Protein AF-A0A6M3JKK0-F1 (afdb_monomer_lite)

Foldseek 3Di:
DWDWDQDPQRKIAIDDPNAQDDDPAFRIADPQGWGAHDHRNAQADDPAFRTDDPLGWGARDHRNHQDDDPDGRIDDSPD

Secondary structure (DSSP, 8-state):
-EEEEE-TTS-EEEEETTEE--SSS-SEE-TTS-EE-EETTEE--SSS-SEE-TTS-EE-EETTEE--SSS-SEE-S--

Radius of gyration: 12.84 Å; chains: 1; bounding box: 26×19×36 Å

Sequence (79 aa):
MFEIIEYSNGNKAWYLNGKLHREDGPAIEYTNGYKEWYLNGKLHREDGPAVEHVNGYKEWLLNGLRHREDGPAIEHSNG

Organism: NCBI:txid1070528

Structure (mmCIF, N/CA/C/O backbone):
data_AF-A0A6M3JKK0-F1
#
_entry.id   AF-A0A6M3JKK0-F1
#
loop_
_atom_site.group_PDB
_atom_site.id
_atom_site.type_symbol
_atom_site.label_atom_id
_atom_site.label_alt_id
_atom_site.label_comp_id
_atom_site.label_asym_id
_atom_site.label_entity_id
_atom_site.label_seq_id
_atom_site.pdbx_PDB_ins_code
_atom_site.Cartn_x
_atom_site.Cartn_y
_atom_site.Cartn_z
_atom_site.occupancy
_atom_site.B_iso_or_equiv
_atom_site.auth_seq_id
_atom_site.auth_comp_id
_atom_site.auth_asym_id
_atom_site.auth_atom_id
_atom_site.pdbx_PDB_model_num
ATOM 1 N N . MET A 1 1 ? -14.975 7.280 14.276 1.00 90.81 1 MET A N 1
ATOM 2 C CA . MET A 1 1 ? -13.735 7.737 14.933 1.00 90.81 1 MET A CA 1
ATOM 3 C C . MET A 1 1 ? -12.626 7.701 13.903 1.00 90.81 1 MET A C 1
ATOM 5 O O . MET A 1 1 ? -12.432 6.658 13.295 1.00 90.81 1 MET A O 1
ATOM 9 N N . PHE A 1 2 ? -11.996 8.840 13.642 1.00 95.12 2 PHE A N 1
ATOM 10 C CA . PHE A 1 2 ? -10.839 8.932 12.756 1.00 95.12 2 PHE A CA 1
ATOM 11 C C . PHE A 1 2 ? -9.586 9.062 13.618 1.00 95.12 2 PHE A C 1
ATOM 13 O O . PHE A 1 2 ? -9.603 9.820 14.588 1.00 95.12 2 PHE A O 1
ATOM 20 N N . GLU A 1 3 ? -8.540 8.313 13.287 1.00 97.19 3 GLU A N 1
ATOM 21 C CA . GLU A 1 3 ? -7.302 8.254 14.062 1.00 97.19 3 GLU A CA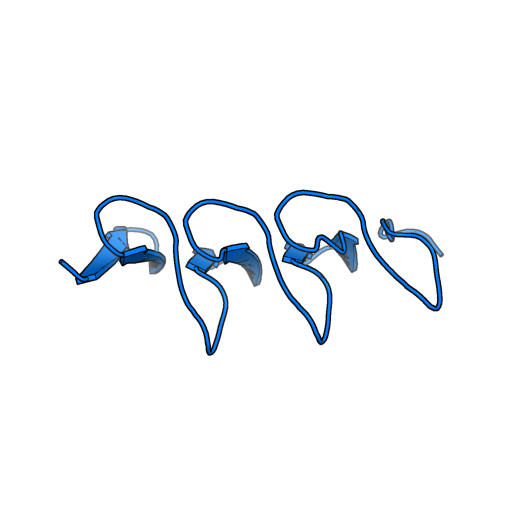 1
ATOM 22 C C . GLU A 1 3 ? -6.102 8.308 13.120 1.00 97.19 3 GLU A C 1
ATOM 24 O O . GLU A 1 3 ? -6.072 7.641 12.086 1.00 97.19 3 GLU A O 1
ATOM 29 N N . ILE A 1 4 ? -5.097 9.095 13.498 1.00 96.94 4 ILE A N 1
ATOM 30 C CA . ILE A 1 4 ? -3.794 9.114 12.839 1.00 96.94 4 ILE A CA 1
ATOM 31 C C . ILE A 1 4 ? -2.783 8.630 13.864 1.00 96.94 4 ILE A C 1
ATOM 33 O O . ILE A 1 4 ? -2.680 9.197 14.952 1.00 96.94 4 ILE A O 1
ATOM 37 N N . ILE A 1 5 ? -2.042 7.587 13.510 1.00 97.25 5 ILE A N 1
ATOM 38 C CA . ILE A 1 5 ? -0.962 7.052 14.331 1.00 97.25 5 ILE A CA 1
ATOM 39 C C . ILE A 1 5 ? 0.350 7.398 13.647 1.00 97.25 5 ILE A C 1
ATOM 41 O O . ILE A 1 5 ? 0.598 6.974 12.520 1.00 97.25 5 ILE A O 1
ATOM 45 N N . GLU A 1 6 ? 1.188 8.156 14.345 1.00 97.56 6 GLU A N 1
ATOM 46 C CA . GLU A 1 6 ? 2.576 8.392 13.965 1.00 97.56 6 GLU A CA 1
ATOM 47 C C . GLU A 1 6 ? 3.484 7.575 14.886 1.00 97.56 6 GLU A C 1
ATOM 49 O O . GLU A 1 6 ? 3.408 7.670 16.113 1.00 97.56 6 GLU A O 1
ATOM 54 N N . TYR A 1 7 ? 4.311 6.724 14.290 1.00 94.94 7 TYR A N 1
ATOM 55 C CA . TYR A 1 7 ? 5.243 5.861 15.005 1.00 94.94 7 TYR A CA 1
ATOM 56 C C . TYR A 1 7 ? 6.566 6.594 15.253 1.00 94.94 7 TYR A C 1
ATOM 58 O O . TYR A 1 7 ? 6.930 7.522 14.535 1.00 94.94 7 TYR A O 1
ATOM 66 N N . SER A 1 8 ? 7.347 6.139 16.236 1.00 96.75 8 SER A N 1
ATOM 67 C CA . SER A 1 8 ? 8.636 6.755 16.602 1.00 96.75 8 SER A CA 1
ATOM 68 C C . SER A 1 8 ? 9.673 6.788 15.473 1.00 96.75 8 SER A C 1
ATOM 70 O O . SER A 1 8 ? 10.607 7.582 15.519 1.00 96.75 8 SER A O 1
ATOM 72 N N . ASN A 1 9 ? 9.517 5.938 14.456 1.00 94.25 9 ASN A N 1
ATOM 73 C CA . ASN A 1 9 ? 10.356 5.898 13.259 1.00 94.25 9 ASN A CA 1
ATOM 74 C C . ASN A 1 9 ? 9.859 6.819 12.123 1.00 94.25 9 ASN A C 1
ATOM 76 O O . ASN A 1 9 ? 10.405 6.760 11.023 1.00 94.25 9 ASN A O 1
ATOM 80 N N . GLY A 1 10 ? 8.824 7.629 12.375 1.00 95.88 10 GLY A N 1
ATOM 81 C CA . GLY A 1 10 ? 8.216 8.563 11.427 1.00 95.88 10 GLY A CA 1
ATOM 82 C C . GLY A 1 10 ? 7.183 7.946 10.480 1.00 95.88 10 GLY A C 1
ATOM 83 O O . GLY A 1 10 ? 6.648 8.660 9.633 1.00 95.88 10 GLY A O 1
ATOM 84 N N . ASN A 1 11 ? 6.894 6.643 10.588 1.00 97.31 11 ASN A N 1
ATOM 85 C CA . ASN A 1 11 ? 5.827 6.024 9.801 1.00 97.31 11 ASN A CA 1
ATOM 86 C C . ASN A 1 11 ? 4.467 6.562 10.245 1.00 97.31 11 ASN A C 1
ATOM 88 O O . ASN A 1 11 ? 4.264 6.854 11.425 1.00 97.31 11 ASN A O 1
ATOM 92 N N . LYS A 1 12 ? 3.515 6.623 9.319 1.00 98.12 12 LYS A N 1
ATOM 93 C CA . LYS A 1 12 ? 2.165 7.126 9.575 1.00 98.12 12 LYS A CA 1
ATOM 94 C C . LYS A 1 12 ? 1.119 6.139 9.093 1.00 98.12 12 LYS A C 1
ATOM 96 O O . LYS A 1 12 ? 1.288 5.525 8.042 1.00 98.12 12 LYS A O 1
ATOM 101 N N . ALA A 1 13 ? 0.043 6.003 9.856 1.00 98.12 13 ALA A N 1
ATOM 102 C CA . ALA A 1 13 ? -1.114 5.203 9.488 1.00 98.12 13 ALA A CA 1
ATOM 103 C C . ALA A 1 13 ? -2.416 5.954 9.792 1.00 98.12 13 ALA A C 1
ATOM 105 O O . ALA A 1 13 ? -2.545 6.589 10.841 1.00 98.12 13 ALA A O 1
ATOM 106 N N . TRP A 1 14 ? -3.374 5.867 8.872 1.00 98.38 14 TRP A N 1
ATOM 107 C CA . TRP A 1 14 ? -4.672 6.535 8.945 1.00 98.38 14 TRP A CA 1
ATOM 108 C C . TRP A 1 14 ? -5.776 5.501 9.107 1.00 98.38 14 TRP A C 1
ATOM 110 O O . TRP A 1 14 ? -5.896 4.573 8.303 1.00 98.38 14 TRP A O 1
ATOM 120 N N . TYR A 1 15 ? -6.596 5.679 10.137 1.00 97.81 15 TYR A N 1
ATOM 121 C CA . TYR A 1 15 ? -7.689 4.783 10.473 1.00 97.81 15 TYR A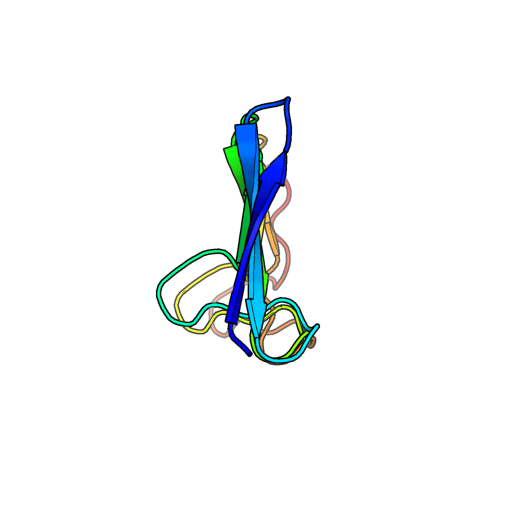 CA 1
ATOM 122 C C . TYR A 1 15 ? -9.026 5.519 10.486 1.00 97.81 15 TYR A C 1
ATOM 124 O O . TYR A 1 15 ? -9.154 6.627 11.005 1.00 97.81 15 TYR A O 1
ATOM 132 N N . LEU A 1 16 ? -10.057 4.845 9.987 1.00 97.56 16 LEU A N 1
ATOM 133 C CA . LEU A 1 16 ? -11.455 5.210 10.149 1.00 97.56 16 LEU A CA 1
ATOM 134 C C . LEU A 1 16 ? -12.194 4.025 10.773 1.00 97.56 16 LEU A C 1
ATOM 136 O O . LEU A 1 16 ? -12.254 2.935 10.206 1.00 97.56 16 LEU A O 1
ATOM 140 N N . ASN A 1 17 ? -12.767 4.241 11.955 1.00 96.50 17 ASN A N 1
ATOM 141 C CA . ASN A 1 17 ? -13.494 3.235 12.734 1.00 96.50 17 ASN A CA 1
ATOM 142 C C . ASN A 1 17 ? -12.664 1.957 12.973 1.00 96.50 17 ASN A C 1
ATOM 144 O O . ASN A 1 17 ? -13.163 0.845 12.795 1.00 96.50 17 ASN A O 1
ATOM 148 N N . GLY A 1 18 ? -11.386 2.123 13.334 1.00 96.69 18 GLY A N 1
ATOM 149 C CA . GLY A 1 18 ? -10.460 1.020 13.611 1.00 96.69 18 GLY A CA 1
ATOM 150 C C . GLY A 1 18 ? -9.966 0.260 12.374 1.00 96.69 18 GLY A C 1
ATOM 151 O O . GLY A 1 18 ? -9.322 -0.775 12.514 1.00 96.69 18 GLY A O 1
ATOM 152 N N . LYS A 1 19 ? -10.258 0.741 11.160 1.00 97.88 19 LYS A N 1
ATOM 153 C CA . LYS A 1 19 ? -9.783 0.152 9.899 1.00 97.88 19 LYS A CA 1
ATOM 154 C C . LYS A 1 19 ? -8.906 1.138 9.150 1.00 97.88 19 LYS A C 1
ATOM 156 O O . LYS A 1 19 ? -9.237 2.317 9.119 1.00 97.88 19 LYS A O 1
ATOM 161 N N . LEU A 1 20 ? -7.853 0.653 8.496 1.00 97.94 20 LEU A N 1
ATOM 162 C CA . LEU A 1 20 ? -7.033 1.478 7.607 1.00 97.94 20 LEU A CA 1
ATOM 163 C C . LEU A 1 20 ? -7.906 2.109 6.523 1.00 97.94 20 LEU A C 1
ATOM 165 O O . LEU A 1 20 ? -8.659 1.411 5.835 1.00 97.94 20 LEU A O 1
ATOM 169 N N . HIS A 1 21 ? -7.855 3.429 6.417 1.00 98.12 21 HIS A N 1
ATOM 170 C CA . HIS A 1 21 ? -8.720 4.173 5.517 1.00 98.12 21 HIS A CA 1
ATOM 171 C C . HIS A 1 21 ? -8.151 5.568 5.269 1.00 98.12 21 HIS A C 1
ATOM 173 O O . HIS A 1 21 ? -7.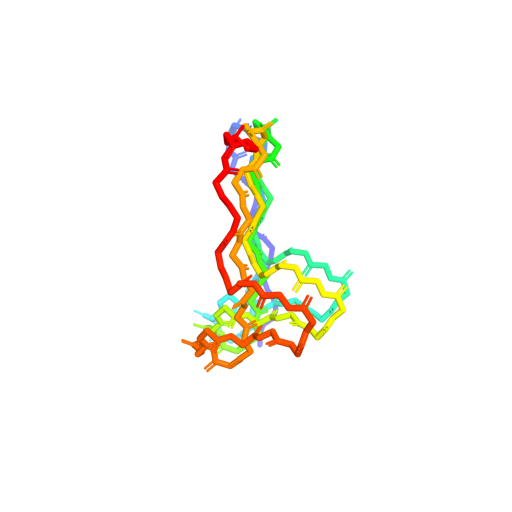918 6.320 6.219 1.00 98.12 21 HIS A O 1
ATOM 179 N N . ARG A 1 22 ? -8.019 5.940 3.995 1.00 97.12 22 ARG A N 1
ATOM 180 C CA . ARG A 1 22 ? -7.778 7.319 3.566 1.00 97.12 22 ARG A CA 1
ATOM 181 C C . ARG A 1 22 ? -8.220 7.496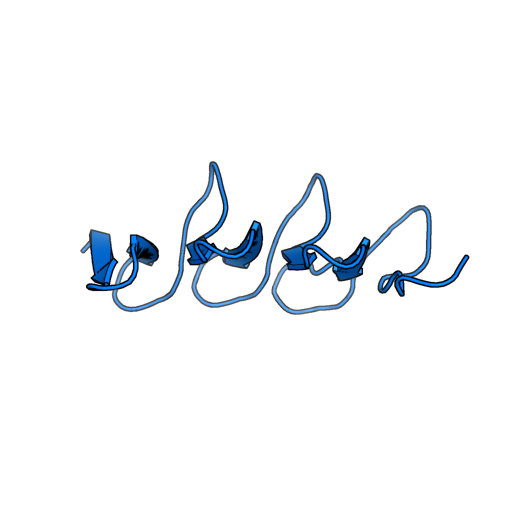 2.110 1.00 97.12 22 ARG A C 1
ATOM 183 O O . ARG A 1 22 ? -7.855 6.680 1.274 1.00 97.12 22 ARG A O 1
ATOM 190 N N . GLU A 1 23 ? -8.992 8.543 1.824 1.00 94.50 23 GLU A N 1
ATOM 191 C CA . GLU A 1 23 ? -9.527 8.815 0.476 1.00 94.50 23 GLU A CA 1
ATOM 192 C C . GLU A 1 23 ? -8.508 9.571 -0.395 1.00 94.50 23 GLU A C 1
ATOM 194 O O . GLU A 1 23 ? -8.265 9.195 -1.536 1.00 94.50 23 GLU A O 1
ATOM 199 N N . ASP A 1 24 ? -7.822 10.568 0.173 1.00 92.69 24 ASP A N 1
ATOM 200 C CA . ASP A 1 24 ? -6.941 11.473 -0.587 1.00 92.69 24 ASP A CA 1
ATOM 201 C C . ASP A 1 24 ? -5.464 11.039 -0.644 1.00 92.69 24 ASP A C 1
ATOM 203 O O . ASP A 1 24 ? -4.582 11.809 -1.031 1.00 92.69 24 ASP A O 1
ATOM 207 N N . GLY A 1 25 ? -5.130 9.833 -0.182 1.00 95.88 25 GLY A N 1
ATOM 208 C CA . GLY A 1 25 ? -3.735 9.413 -0.093 1.00 95.88 25 GLY A CA 1
ATOM 209 C C . GLY A 1 25 ? -3.531 8.034 0.520 1.00 95.88 25 GLY A C 1
ATOM 210 O O . GLY A 1 25 ? -4.494 7.344 0.842 1.00 95.88 25 GLY A O 1
ATOM 211 N N . PRO A 1 26 ? -2.271 7.619 0.706 1.00 97.62 26 PRO A N 1
ATOM 212 C CA . PRO A 1 26 ? -1.961 6.327 1.299 1.00 97.62 26 PRO A CA 1
ATOM 213 C C . PRO A 1 26 ? -2.414 6.278 2.762 1.00 97.62 26 PRO A C 1
ATOM 215 O O . PRO A 1 26 ? -2.166 7.197 3.546 1.00 97.62 26 PRO A O 1
ATOM 218 N N . ALA A 1 27 ? -3.076 5.188 3.138 1.00 98.25 27 ALA A N 1
ATOM 219 C CA . ALA A 1 27 ? -3.468 4.940 4.519 1.00 98.25 27 ALA A CA 1
ATOM 220 C C . ALA A 1 27 ? -2.303 4.402 5.361 1.00 98.25 27 ALA A C 1
ATOM 222 O O . ALA A 1 27 ? -2.416 4.383 6.585 1.00 98.25 27 ALA A O 1
ATOM 223 N N . ILE A 1 28 ? -1.187 4.012 4.733 1.00 98.19 28 ILE A N 1
ATOM 224 C CA . ILE A 1 28 ? 0.098 3.812 5.403 1.00 98.19 28 ILE A CA 1
ATOM 225 C C . ILE A 1 28 ? 1.220 4.475 4.600 1.00 98.19 28 ILE A C 1
ATOM 227 O O . ILE A 1 28 ? 1.378 4.215 3.408 1.00 98.19 28 ILE A O 1
ATOM 231 N N . GLU A 1 29 ? 2.031 5.287 5.273 1.00 98.00 29 GLU A N 1
ATOM 232 C CA . GLU A 1 29 ? 3.253 5.888 4.738 1.00 98.00 29 GLU A CA 1
ATOM 233 C C . GLU A 1 29 ? 4.445 5.463 5.593 1.00 98.00 29 GLU A C 1
ATOM 235 O O . GLU A 1 29 ? 4.519 5.778 6.783 1.00 98.00 29 GLU A O 1
ATOM 240 N N . TYR A 1 30 ? 5.396 4.764 4.984 1.00 96.69 30 TYR A N 1
ATOM 241 C CA . TYR A 1 30 ? 6.661 4.430 5.620 1.00 96.69 30 TYR A CA 1
ATOM 242 C C . TYR A 1 30 ? 7.738 5.433 5.216 1.00 96.69 30 TYR A C 1
ATOM 244 O O . TYR A 1 30 ? 7.814 5.874 4.067 1.00 96.69 30 TYR A O 1
ATOM 252 N N . THR A 1 31 ? 8.644 5.741 6.141 1.00 96.75 31 THR A N 1
ATOM 253 C CA . THR A 1 31 ? 9.758 6.673 5.886 1.00 96.75 31 THR A CA 1
ATOM 254 C C . THR A 1 31 ? 10.753 6.176 4.838 1.00 96.75 31 THR A C 1
ATOM 256 O O . THR A 1 31 ? 11.464 6.976 4.239 1.00 96.75 31 THR A O 1
ATOM 259 N N . ASN A 1 32 ? 10.771 4.872 4.555 1.00 93.69 32 ASN A N 1
ATOM 260 C CA . ASN A 1 32 ? 11.562 4.276 3.474 1.00 93.69 32 ASN A CA 1
ATOM 261 C C . ASN A 1 32 ? 10.949 4.482 2.069 1.00 93.69 32 ASN A C 1
ATOM 263 O O . ASN A 1 32 ? 11.494 3.973 1.091 1.00 93.69 32 ASN A O 1
ATOM 267 N N . GLY A 1 33 ? 9.818 5.188 1.964 1.00 93.88 33 GLY A N 1
ATOM 268 C CA . GLY A 1 33 ? 9.115 5.454 0.710 1.00 93.88 33 GLY A CA 1
ATOM 269 C C . GLY A 1 33 ? 8.069 4.406 0.326 1.00 93.88 33 GLY A C 1
ATOM 270 O O . GLY A 1 33 ? 7.408 4.588 -0.693 1.00 93.88 33 GLY A O 1
ATOM 271 N N . TYR A 1 34 ? 7.893 3.341 1.116 1.00 96.81 34 TYR A N 1
ATOM 272 C CA . TYR A 1 34 ? 6.819 2.368 0.918 1.00 96.81 34 TYR A CA 1
ATOM 273 C C . TYR A 1 34 ? 5.457 2.964 1.297 1.00 96.81 34 TYR A C 1
ATOM 275 O O . TYR A 1 34 ? 5.324 3.640 2.323 1.00 96.81 34 TYR A O 1
ATOM 283 N N . LYS A 1 35 ? 4.447 2.730 0.457 1.00 98.06 35 LYS A N 1
ATOM 284 C CA . LYS A 1 35 ? 3.105 3.300 0.612 1.00 98.06 35 LYS A CA 1
ATOM 285 C C . LYS A 1 35 ? 2.031 2.264 0.314 1.00 98.06 35 LYS A C 1
ATOM 287 O O . LYS A 1 35 ? 2.133 1.527 -0.666 1.00 98.06 35 LYS A O 1
ATOM 292 N N . GLU A 1 36 ? 0.977 2.275 1.122 1.00 98.25 36 GLU A N 1
ATOM 293 C CA . GLU A 1 36 ? -0.211 1.445 0.920 1.00 98.25 36 GLU A CA 1
ATOM 294 C C . GLU A 1 36 ? -1.482 2.302 0.984 1.00 98.25 36 GLU A C 1
ATOM 296 O O . GLU A 1 36 ? -1.678 3.087 1.916 1.00 98.25 36 GLU A O 1
ATOM 301 N N . TRP A 1 37 ? -2.369 2.140 0.005 1.00 98.38 37 TRP A N 1
ATOM 302 C CA . TRP A 1 37 ? -3.664 2.815 -0.062 1.00 98.38 37 TRP A CA 1
ATOM 303 C C . TRP A 1 37 ? -4.760 1.862 0.387 1.00 98.38 37 TRP A C 1
ATOM 305 O O . TRP A 1 37 ? -4.943 0.798 -0.203 1.00 98.38 37 TRP A O 1
ATOM 315 N N . TYR A 1 38 ? -5.505 2.260 1.419 1.00 98.06 38 TYR A N 1
ATOM 316 C CA . TYR A 1 38 ? -6.647 1.497 1.907 1.00 98.06 38 TYR A CA 1
ATOM 317 C C . TYR A 1 38 ? -7.913 2.330 1.906 1.00 98.06 38 TYR A C 1
ATOM 319 O O . TYR A 1 38 ? -7.922 3.471 2.364 1.00 98.06 38 TYR A O 1
ATOM 327 N N . LEU A 1 39 ? -9.006 1.670 1.538 1.00 96.88 39 LEU A N 1
ATOM 328 C CA . LEU A 1 39 ? -10.360 2.146 1.742 1.00 96.88 39 LEU A CA 1
ATOM 329 C C . LEU A 1 39 ? -11.127 1.097 2.552 1.00 96.88 39 LEU A C 1
ATOM 331 O O . LEU A 1 39 ? -11.253 -0.063 2.155 1.00 96.88 39 LEU A O 1
ATOM 335 N N . ASN A 1 40 ? -11.628 1.493 3.723 1.00 96.38 40 ASN A N 1
ATOM 336 C CA . ASN A 1 40 ? -12.415 0.630 4.617 1.00 96.38 40 ASN A CA 1
ATOM 337 C C . ASN A 1 40 ? -11.729 -0.703 4.987 1.00 96.38 40 ASN A C 1
ATOM 339 O O . ASN A 1 40 ? -12.388 -1.738 5.132 1.00 96.38 40 ASN A O 1
ATOM 343 N N . GLY A 1 41 ? -10.407 -0.676 5.169 1.00 97.25 41 GLY A N 1
ATOM 344 C CA . GLY A 1 41 ? -9.589 -1.833 5.533 1.00 97.25 41 GLY A CA 1
ATOM 345 C C . GLY A 1 41 ? -9.229 -2.752 4.366 1.00 97.25 41 GLY A C 1
ATOM 346 O O . GLY A 1 41 ? -8.735 -3.850 4.603 1.00 97.25 41 GLY A O 1
ATOM 347 N N . LYS A 1 42 ? -9.471 -2.336 3.119 1.00 97.62 42 LYS A N 1
ATOM 348 C CA . LYS A 1 42 ? -9.077 -3.076 1.913 1.00 97.62 42 LYS A CA 1
ATOM 349 C C . LYS A 1 42 ? -8.111 -2.253 1.077 1.00 97.62 42 LYS A C 1
ATOM 351 O O . LYS A 1 42 ? -8.353 -1.062 0.905 1.00 97.62 42 LYS A O 1
ATOM 356 N N . LEU A 1 43 ? -7.079 -2.892 0.524 1.00 97.25 43 LEU A N 1
ATOM 357 C CA . LEU A 1 43 ? -6.206 -2.258 -0.464 1.00 97.25 43 LEU A CA 1
ATOM 358 C C . LEU A 1 43 ? -7.048 -1.774 -1.646 1.00 97.25 43 LEU A C 1
ATOM 360 O O . LEU A 1 43 ? -7.801 -2.552 -2.241 1.00 97.25 43 LEU A O 1
ATOM 364 N N . HIS A 1 44 ? -6.980 -0.482 -1.931 1.00 96.88 44 HIS A N 1
ATOM 365 C CA . HIS A 1 44 ? -7.848 0.150 -2.911 1.00 96.88 44 HIS A CA 1
ATOM 366 C C . HIS A 1 44 ? -7.21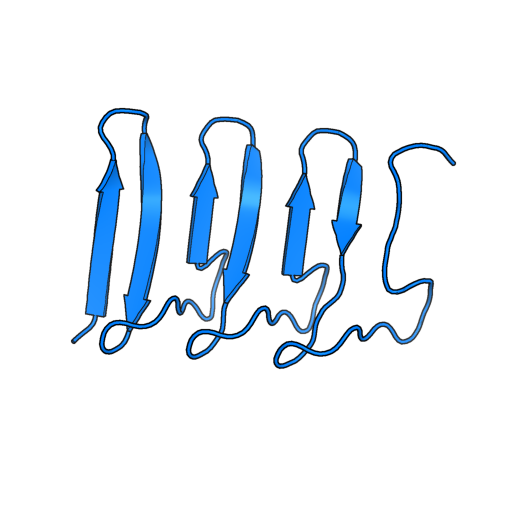2 1.438 -3.416 1.00 96.88 44 HIS A C 1
ATOM 368 O O . HIS A 1 44 ? -6.889 2.317 -2.617 1.00 96.88 44 HIS A O 1
ATOM 374 N N . ARG A 1 45 ? -7.112 1.576 -4.738 1.00 95.62 45 ARG A N 1
ATOM 375 C CA . ARG A 1 45 ? -6.831 2.848 -5.402 1.00 95.62 45 ARG A CA 1
ATOM 376 C C . ARG A 1 45 ? -7.384 2.826 -6.826 1.00 95.62 45 ARG A C 1
ATOM 378 O O . ARG A 1 45 ? -7.183 1.844 -7.534 1.00 95.62 45 ARG A O 1
ATOM 385 N N . GLU A 1 46 ? -8.069 3.893 -7.228 1.00 91.88 46 GLU A N 1
ATOM 386 C CA . GLU A 1 46 ? -8.684 4.004 -8.562 1.00 91.88 46 GLU A CA 1
ATOM 387 C C . GLU A 1 46 ? -7.668 4.481 -9.611 1.00 91.88 46 GLU A C 1
ATOM 389 O O . GLU A 1 46 ? -7.543 3.881 -10.674 1.00 91.88 46 GLU A O 1
ATOM 394 N N . ASP A 1 47 ? -6.851 5.480 -9.265 1.00 90.44 47 ASP A N 1
ATOM 395 C CA . ASP A 1 47 ? -5.955 6.158 -10.217 1.00 90.44 47 ASP A CA 1
ATOM 396 C C . ASP A 1 47 ? -4.507 5.631 -10.228 1.00 90.44 47 ASP A C 1
ATOM 398 O O . ASP A 1 47 ? -3.581 6.305 -10.685 1.00 90.44 47 ASP A O 1
ATOM 402 N N . GLY A 1 48 ? -4.245 4.450 -9.663 1.00 92.50 48 GLY A N 1
ATOM 403 C CA . GLY A 1 48 ? -2.877 3.942 -9.573 1.00 92.50 48 GLY A CA 1
ATOM 404 C C . GLY A 1 48 ? -2.719 2.681 -8.732 1.00 92.50 48 GLY A C 1
ATOM 405 O O . GLY A 1 48 ? -3.705 2.059 -8.344 1.00 92.50 48 GLY A O 1
ATOM 406 N N . PRO A 1 49 ? -1.474 2.289 -8.425 1.00 95.62 49 PRO A N 1
ATOM 407 C CA . PRO A 1 49 ? -1.220 1.119 -7.602 1.00 95.62 49 PRO A CA 1
ATOM 408 C C . PRO A 1 49 ? -1.632 1.370 -6.147 1.00 95.62 49 PRO A C 1
ATOM 410 O O . PRO A 1 49 ? -1.333 2.415 -5.562 1.00 95.62 49 PRO A O 1
ATOM 413 N N . ALA A 1 50 ? -2.303 0.389 -5.550 1.00 97.44 50 ALA A N 1
ATOM 414 C CA . ALA A 1 50 ? -2.657 0.407 -4.136 1.00 97.44 50 ALA A CA 1
ATOM 415 C C . ALA A 1 50 ? -1.461 0.062 -3.232 1.00 97.44 50 ALA A C 1
ATOM 417 O O . ALA A 1 50 ? -1.524 0.298 -2.028 1.00 97.44 50 ALA A O 1
ATOM 418 N N . VAL A 1 51 ? -0.372 -0.459 -3.805 1.00 97.19 51 VAL A N 1
ATOM 419 C CA . VAL A 1 51 ? 0.904 -0.703 -3.124 1.00 97.19 51 VAL A CA 1
ATOM 420 C C . VAL A 1 51 ? 2.044 -0.155 -3.975 1.00 97.19 51 VAL A C 1
ATOM 422 O O . VAL A 1 51 ? 2.163 -0.515 -5.145 1.00 97.19 51 VAL A O 1
ATOM 425 N N . GLU A 1 52 ? 2.905 0.674 -3.386 1.00 97.06 52 GLU A N 1
ATOM 426 C CA . GLU A 1 52 ? 4.112 1.200 -4.035 1.00 97.06 52 GLU A CA 1
ATOM 427 C C . GLU A 1 52 ? 5.340 0.965 -3.158 1.00 97.06 52 GLU A C 1
ATOM 429 O O . GLU A 1 52 ? 5.421 1.456 -2.032 1.00 97.06 52 GLU A O 1
ATOM 434 N N . HIS A 1 53 ? 6.332 0.262 -3.700 1.00 94.81 53 HIS A N 1
ATOM 435 C CA . HIS A 1 53 ? 7.652 0.118 -3.096 1.00 94.81 53 HIS A CA 1
ATOM 436 C C . HIS A 1 53 ? 8.690 1.005 -3.784 1.00 94.81 53 HIS A C 1
ATOM 438 O O . HIS A 1 53 ? 8.692 1.192 -5.000 1.00 94.81 53 HIS A O 1
ATOM 444 N N . VAL A 1 54 ? 9.673 1.450 -2.997 1.00 91.75 54 VAL A N 1
ATOM 445 C CA . VAL A 1 54 ? 10.827 2.234 -3.472 1.00 91.75 54 VAL A CA 1
ATOM 446 C C . VAL A 1 54 ? 11.668 1.518 -4.537 1.00 91.75 54 VAL A C 1
ATOM 448 O O . VAL A 1 54 ? 12.319 2.169 -5.345 1.00 91.75 54 VAL A O 1
ATOM 451 N N . ASN A 1 55 ? 11.644 0.182 -4.574 1.00 89.94 55 ASN A N 1
ATOM 452 C CA . ASN A 1 55 ? 12.368 -0.606 -5.576 1.00 89.94 55 ASN A CA 1
ATOM 453 C C . ASN A 1 55 ? 11.664 -0.654 -6.946 1.00 89.94 55 ASN A C 1
ATOM 455 O O . ASN A 1 55 ? 12.173 -1.302 -7.852 1.00 89.94 55 ASN A O 1
ATOM 459 N N . GLY A 1 56 ? 10.508 -0.004 -7.101 1.00 90.25 56 GLY A N 1
ATOM 460 C CA . GLY A 1 56 ? 9.721 -0.018 -8.333 1.00 90.25 56 GLY A CA 1
ATOM 461 C C . GLY A 1 56 ? 8.636 -1.093 -8.379 1.00 90.25 56 GLY A C 1
ATOM 462 O O . GLY A 1 56 ? 7.868 -1.102 -9.337 1.00 90.25 56 GLY A O 1
ATOM 463 N N . TYR A 1 57 ? 8.520 -1.957 -7.362 1.00 93.88 57 TYR A N 1
ATOM 464 C CA . TYR A 1 57 ? 7.378 -2.863 -7.255 1.00 93.88 57 TYR A CA 1
ATOM 465 C C . TYR A 1 57 ? 6.085 -2.076 -7.051 1.00 93.88 57 TYR A C 1
ATOM 467 O O . TYR A 1 57 ? 6.003 -1.192 -6.189 1.00 93.88 57 TYR A O 1
ATOM 475 N N . LYS A 1 58 ? 5.069 -2.432 -7.832 1.00 95.12 58 LYS A N 1
ATOM 476 C CA . LYS A 1 58 ? 3.737 -1.839 -7.774 1.00 95.12 58 LYS A CA 1
ATOM 477 C C . LYS A 1 58 ? 2.681 -2.924 -7.871 1.00 95.12 58 LYS A C 1
ATOM 479 O O . LYS A 1 58 ? 2.804 -3.840 -8.682 1.00 95.12 58 LYS A O 1
ATOM 484 N N . GLU A 1 59 ? 1.619 -2.790 -7.089 1.00 95.62 59 GLU A N 1
ATOM 485 C CA . GLU A 1 59 ? 0.450 -3.664 -7.178 1.00 95.62 59 GLU A CA 1
ATOM 486 C C . GLU A 1 59 ? -0.820 -2.823 -7.279 1.00 95.62 59 GLU A C 1
ATOM 488 O O . GLU A 1 59 ? -1.061 -1.938 -6.456 1.00 95.62 59 GLU A O 1
ATOM 493 N N . TRP A 1 60 ? -1.637 -3.095 -8.294 1.00 96.38 60 TRP A N 1
ATOM 494 C CA . TRP A 1 60 ? -2.915 -2.430 -8.505 1.00 96.38 60 TRP A CA 1
ATOM 495 C C . TRP A 1 60 ? -4.031 -3.280 -7.916 1.00 96.38 60 TRP A C 1
ATOM 497 O O . TRP A 1 60 ? -4.257 -4.419 -8.340 1.00 96.38 60 TRP A O 1
ATOM 507 N N . LEU A 1 61 ? -4.727 -2.720 -6.927 1.00 95.31 61 LEU A N 1
ATOM 508 C CA . LEU A 1 61 ? -5.872 -3.355 -6.294 1.00 95.31 61 LEU A CA 1
ATOM 509 C C . LEU A 1 61 ? -7.042 -2.381 -6.199 1.00 95.31 61 LEU A C 1
ATOM 511 O O . LEU A 1 61 ? -6.879 -1.234 -5.784 1.00 95.31 61 LEU A O 1
ATOM 515 N N . LEU A 1 62 ? -8.231 -2.893 -6.496 1.00 93.94 62 LEU A N 1
ATOM 516 C CA . LEU A 1 62 ? -9.503 -2.226 -6.283 1.00 93.94 62 LEU A CA 1
ATOM 517 C C . LEU A 1 62 ? -10.343 -3.092 -5.342 1.00 93.94 62 LEU A C 1
ATOM 519 O O . LEU A 1 62 ? -10.641 -4.250 -5.633 1.00 93.94 62 LEU A O 1
ATOM 523 N N . ASN A 1 63 ? -10.713 -2.548 -4.181 1.00 94.25 63 ASN A N 1
ATOM 524 C CA . ASN A 1 63 ? -11.505 -3.256 -3.165 1.00 94.25 63 ASN A CA 1
ATOM 525 C C . ASN A 1 63 ? -10.903 -4.604 -2.713 1.00 94.25 63 ASN A C 1
ATOM 527 O O . ASN A 1 63 ? -11.634 -5.551 -2.409 1.00 94.25 63 ASN A O 1
ATOM 531 N N . GLY A 1 64 ? -9.573 -4.679 -2.630 1.00 91.62 64 GLY A N 1
ATOM 532 C CA . GLY A 1 64 ? -8.819 -5.869 -2.230 1.00 91.62 64 GLY A CA 1
ATOM 533 C C . GLY A 1 64 ? -8.655 -6.917 -3.332 1.00 91.62 64 GLY A C 1
ATOM 534 O O . GLY A 1 64 ? -8.107 -7.984 -3.069 1.00 91.62 64 GLY A O 1
ATOM 535 N N . LEU A 1 65 ? -9.116 -6.634 -4.550 1.00 91.62 65 LEU A N 1
ATOM 536 C CA . LEU A 1 65 ? -8.954 -7.503 -5.709 1.00 91.62 65 LEU A CA 1
ATOM 537 C C . LEU A 1 65 ? -7.952 -6.881 -6.672 1.00 91.62 65 LEU A C 1
ATOM 539 O O . LEU A 1 65 ? -8.006 -5.682 -6.933 1.00 91.62 65 LEU A O 1
ATOM 543 N N . ARG A 1 66 ? -7.054 -7.701 -7.219 1.00 89.62 66 ARG A N 1
ATOM 544 C CA . ARG A 1 66 ? -6.125 -7.265 -8.265 1.00 89.62 66 ARG A CA 1
ATOM 545 C C . ARG A 1 66 ? -6.908 -6.741 -9.462 1.00 89.62 66 ARG A C 1
ATOM 547 O O . ARG A 1 66 ? -7.748 -7.461 -9.998 1.00 89.62 66 ARG A O 1
ATOM 554 N N . HIS A 1 67 ? -6.636 -5.505 -9.861 1.00 83.56 67 HIS A N 1
ATOM 555 C CA . HIS A 1 67 ? -7.386 -4.829 -10.912 1.00 83.56 67 HIS A CA 1
ATOM 556 C C . HIS A 1 67 ? -6.498 -3.833 -11.646 1.00 83.56 67 HIS A C 1
ATOM 558 O O . HIS A 1 67 ? -5.922 -2.958 -11.012 1.00 83.56 67 HIS A O 1
ATOM 564 N N . ARG A 1 68 ? -6.413 -3.945 -12.972 1.00 80.00 68 ARG A N 1
ATOM 565 C CA . ARG A 1 68 ? -5.805 -2.941 -13.850 1.00 80.00 68 ARG A CA 1
ATOM 566 C C . ARG A 1 68 ? -6.357 -3.128 -15.261 1.00 80.00 68 ARG A C 1
ATOM 568 O O . ARG A 1 68 ? -6.405 -4.261 -15.732 1.00 80.00 68 ARG A O 1
ATOM 575 N N . GLU A 1 69 ? -6.764 -2.040 -15.908 1.00 79.88 69 GLU A N 1
ATOM 576 C CA . GLU A 1 69 ? -7.345 -2.086 -17.260 1.00 79.88 69 GLU A CA 1
ATOM 577 C C . GLU A 1 69 ? -6.262 -2.157 -18.352 1.00 79.88 69 GLU A C 1
ATOM 579 O O . GLU A 1 69 ? -6.403 -2.906 -19.313 1.00 79.88 69 GLU A O 1
ATOM 584 N N . ASP A 1 70 ? -5.130 -1.473 -18.145 1.00 80.06 70 ASP A N 1
ATOM 585 C CA . ASP A 1 70 ? -4.115 -1.234 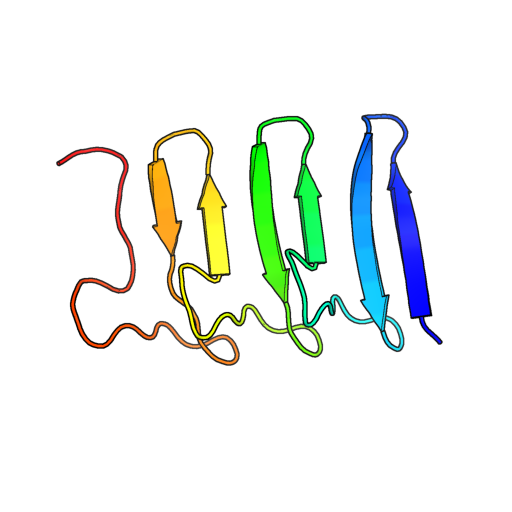-19.186 1.00 80.06 70 ASP A CA 1
ATOM 586 C C . ASP A 1 70 ? -2.763 -1.941 -18.950 1.00 80.06 70 ASP A C 1
ATOM 588 O O . ASP A 1 70 ? -1.720 -1.503 -19.439 1.00 80.06 70 ASP A O 1
ATOM 592 N N . GLY A 1 71 ? -2.718 -3.016 -18.159 1.00 76.50 71 GLY A N 1
ATOM 593 C CA . GLY A 1 71 ? -1.459 -3.719 -17.891 1.00 76.50 71 GLY A CA 1
ATOM 594 C C . GLY A 1 71 ? -1.557 -4.807 -16.826 1.00 76.50 71 GLY A C 1
ATOM 595 O O . GLY A 1 71 ? -2.646 -5.097 -16.330 1.00 76.50 71 GLY A O 1
ATOM 596 N N . PRO A 1 72 ? -0.428 -5.417 -16.426 1.00 83.44 72 PRO A N 1
ATOM 597 C CA . PRO A 1 72 ? -0.442 -6.406 -15.362 1.00 83.44 72 PRO A CA 1
ATOM 598 C C . PRO A 1 72 ? -0.808 -5.745 -14.028 1.00 83.44 72 PRO A C 1
ATOM 600 O O . PRO A 1 72 ? -0.354 -4.644 -13.713 1.00 83.44 72 PRO A O 1
ATOM 603 N N . ALA A 1 73 ? -1.593 -6.443 -13.207 1.00 87.38 73 ALA A N 1
ATOM 604 C CA . ALA A 1 73 ? -1.937 -5.975 -11.863 1.00 87.38 73 ALA A CA 1
ATOM 605 C C . ALA A 1 73 ? -0.736 -5.959 -10.894 1.00 87.38 73 ALA A C 1
ATOM 607 O O . ALA A 1 73 ? -0.857 -5.438 -9.789 1.00 87.38 73 ALA A O 1
ATOM 608 N N . ILE A 1 74 ? 0.410 -6.514 -11.301 1.00 88.88 74 ILE A N 1
ATOM 609 C CA . ILE A 1 74 ? 1.694 -6.411 -10.606 1.00 88.88 74 ILE A CA 1
ATOM 610 C C . ILE A 1 74 ? 2.756 -5.965 -11.605 1.00 88.88 74 ILE A C 1
ATOM 612 O O . ILE A 1 74 ? 2.891 -6.561 -12.672 1.00 88.88 74 ILE A O 1
ATOM 616 N N . GLU A 1 75 ? 3.561 -4.985 -11.215 1.00 90.62 75 GLU A N 1
ATOM 617 C CA . GLU A 1 75 ? 4.839 -4.688 -11.854 1.00 90.62 75 GLU A CA 1
ATOM 618 C C . GLU A 1 75 ? 5.962 -5.018 -10.875 1.00 90.62 75 GLU A C 1
ATOM 620 O O . GLU A 1 75 ? 5.966 -4.568 -9.728 1.00 90.62 75 GLU A O 1
ATOM 625 N N . HIS A 1 76 ? 6.917 -5.823 -11.332 1.00 85.69 76 HIS A N 1
ATOM 626 C CA . HIS A 1 76 ? 8.161 -6.061 -10.615 1.00 85.69 76 HIS A CA 1
ATOM 627 C C . HIS A 1 76 ? 9.214 -5.039 -11.052 1.00 85.69 76 HIS A C 1
ATOM 629 O O . HIS A 1 76 ? 9.134 -4.472 -12.137 1.00 85.69 76 HIS A O 1
ATOM 635 N N . SER A 1 77 ? 10.245 -4.854 -10.231 1.00 76.94 77 SER A N 1
ATOM 636 C CA . SER A 1 77 ? 11.358 -3.924 -10.470 1.00 76.94 77 SER A CA 1
ATOM 637 C C . SER A 1 77 ? 12.216 -4.226 -11.707 1.00 76.94 77 SER A C 1
ATOM 639 O O . SER A 1 77 ? 13.162 -3.493 -11.983 1.00 76.94 77 SER A O 1
ATOM 641 N N . ASN A 1 78 ? 11.934 -5.312 -12.426 1.00 61.25 78 ASN A N 1
ATOM 642 C CA . ASN A 1 78 ? 12.750 -5.781 -13.535 1.00 61.25 78 ASN A CA 1
ATOM 643 C C . ASN A 1 78 ? 11.902 -5.715 -14.804 1.00 61.25 78 ASN A C 1
ATOM 645 O O . ASN A 1 78 ? 10.975 -6.511 -14.958 1.00 61.25 78 ASN A O 1
ATOM 649 N N . GLY A 1 79 ? 12.205 -4.716 -15.638 1.00 50.25 79 GLY A N 1
ATOM 650 C CA . GLY A 1 79 ? 11.628 -4.556 -16.973 1.00 50.25 79 GLY A CA 1
ATOM 651 C C . GLY A 1 79 ? 11.951 -5.703 -17.917 1.00 50.25 79 GLY A C 1
ATOM 652 O O . GLY A 1 79 ? 12.912 -6.460 -17.644 1.00 50.25 79 GLY A O 1
#

pLDDT: mean 92.94, std 7.99, range [50.25, 98.38]

=== Feature glossary ===
The record interleaves many kinds of information about one protein. Here is each kind framed as the question it answers.

Q: What known structures does this most resemble?
A: Structural nearest neighbors (via Foldseek easy-search vs the PDB). Reported per hit: target PDB id, E-value, and alignment TM-score. A TM-score above ~0.5 is the conventional threshold for 'same fold'.

Q: Where is each backbone atom in 3D?
A: The mmCIF table is the protein's shape written out atom by atom. For each backbone N, Cα, C, and carbonyl O, it records an (x, y, z) coordinate triple in Å plus the residue type, chain letter, and residue number.

Q: What are the backbone torsion angles?
A: The φ/ψ torsion pair specifies the backbone conformation at each residue. φ rotates about the N–Cα bond, ψ about the Cα–C bond. Steric clashes forbid most of the (φ, ψ) plane — the allowed regions (α-helix basin, β-sheet basin, left-handed helix) are the Ramachandran-allowed regions.

Q: Which residues are buried vs exposed?
A: Solvent-accessible surface area (SASA) is the area in Å² traced out by the centre of a 1.4 Å probe sphere (a water molecule) rolled over the protein's van der Waals surface (Shrake–Rupley / Lee–Richards construction). Buried residues have near-zero SASA; fully exposed residues can exceed 200 Å². The total SASA scales roughly with the number of surface residues.

Q: How confident is the AlphaFold model at each residue?
A: pLDDT is the predicted lDDT-Cα score: AlphaFold's confidence that the local environment of each residue (all inter-atomic distances within 15 Å) is correctly placed. It is a per-residue number between 0 and 100, with higher meaning more reliable.

Q: What does the local fold look like, residue by residue?
A: 3Di is Foldseek's structural alphabet. Each residue is assigned one of twenty discrete states based on how its Cα sits relative to its spatial (not sequential) neighbors. Aligning 3Di strings finds structural homologs roughly as well as full 3D superposition, but orders of magnitude faster.

Q: How big and how compact is the whole molecule?
A: Radius of gyration (Rg) is the root-mean-square distance of Cα atoms from their centroid — a single number for overall size and compactness. A globular domain of N residues has Rg ≈ 2.2·N^0.38 Å; an extended or disordered chain has a much larger Rg. The Cα contact count is the number of residue pairs whose Cα atoms are within 8 Å and are more than four positions apart in sequence — a standard proxy for tertiary packing density. The bounding box is the smallest axis-aligned box enclosing all Cα atoms.

Q: Which residues are in helices, strands, or loops?
A: DSSP 8-state secondary structure assigns each residue one of H (α-helix), G (3₁₀-helix), I (π-helix), E (extended β-strand), B (isolated β-bridge), T (hydrogen-bonded turn), S (bend), or '-' (coil). The assignment is computed from backbone hydrogen-bond geometry via the Kabsch–Sander algorithm.

Q: How mobile is each atom in the crystal?
A: Crystallographic B-factors measure how much each atom's electron density is smeared out, in Å². They rise in mobile loops and surface residues and fall in the buried interior. In AlphaFold models this column is repurposed to hold pLDDT instead.

Q: What if only a Cα trace is available?
A: P-SEA three-state annotation labels each residue as helix, strand, or coil based purely on the geometry of the Cα trace. It serves as a fallback when the full backbone (and thus DSSP) is unavailable.

Q: What family and function is it annotated with?
A: Database cross-references. InterPro integrates a dozen domain/family signature databases into unified entries with residue-range hits. GO terms attach function/process/location labels with evidence codes. CATH codes position the fold in a four-level structural taxonomy. Organism is the NCBI-taxonomy species name.

Q: Are the domains correctly placed relative to each other?
A: Predicted Aligned Error (PAE) is an AlphaFold confidence matrix: entry (i, j) is the expected error in the position of residue j, in ångströms, when the prediction is superimposed on the true structure at residue i. Low PAE within a block of residues means that block is internally rigid and well-predicted; high PAE between two blocks means their relative placement is uncertain even if each block individually is confident.

Q: What do the diagnostic plots show?
A: Three diagnostic plots accompany the record. The Cα contact map visualizes the tertiary structure as a 2D adjacency matrix (8 Å cutoff, sequence-local contacts suppressed). The Ramachandran plot shows the distribution of backbone (φ, ψ) torsions, with points in the α and β basins reflecting secondary structure content. The PAE plot shows AlphaFold's inter-residue confidence as a color matrix.

Q: What is the amino-acid chain?
A: Primary structure: the covalent order of the twenty standard amino acids along the backbone. Two proteins with the same sequence will (almost always) fold to the same structure; two with 30% identity often share a fold but not the details.

Q: What do the rendered images show?
A: The six renders are orthographic views along the three Cartesian axes in both directions. Representation (cartoon, sticks, or surface) and color scheme (sequence-rainbow or by-chain) vary across proteins so the training set covers all the common visualization conventions.